Protein AF-A0A2N5E2Q7-F1 (afdb_monomer)

Organism: NCBI:txid2060068

Structure (mmCIF, N/CA/C/O backbone):
data_AF-A0A2N5E2Q7-F1
#
_entry.id   AF-A0A2N5E2Q7-F1
#
loop_
_atom_site.group_PDB
_atom_site.id
_atom_site.type_symbol
_atom_site.label_atom_id
_atom_site.label_alt_id
_atom_site.label_comp_id
_atom_site.label_asym_id
_atom_site.label_entity_id
_atom_site.label_seq_id
_atom_site.pdbx_PDB_ins_code
_atom_site.Cartn_x
_atom_site.Cartn_y
_atom_site.Cartn_z
_atom_site.occupancy
_atom_site.B_iso_or_equiv
_atom_site.auth_seq_id
_atom_site.auth_comp_id
_atom_site.auth_asym_id
_atom_site.auth_atom_id
_atom_site.pdbx_PDB_model_num
ATOM 1 N N . MET A 1 1 ? 29.604 7.327 -34.186 1.00 47.41 1 MET A N 1
ATOM 2 C CA . MET A 1 1 ? 28.564 8.232 -33.655 1.00 47.41 1 MET A CA 1
ATOM 3 C C . MET A 1 1 ? 27.426 7.341 -33.200 1.00 47.41 1 MET A C 1
ATOM 5 O O . MET A 1 1 ? 26.758 6.778 -34.058 1.00 47.41 1 MET A O 1
ATOM 9 N N . ASN A 1 2 ? 27.303 7.091 -31.894 1.00 57.09 2 ASN A N 1
ATOM 10 C CA . ASN A 1 2 ? 26.233 6.233 -31.381 1.00 57.09 2 ASN A CA 1
ATOM 11 C C . ASN A 1 2 ? 24.884 6.856 -31.741 1.00 57.09 2 ASN A C 1
ATOM 13 O O . ASN A 1 2 ? 24.711 8.074 -31.667 1.00 57.09 2 ASN A O 1
ATOM 17 N N . ASN A 1 3 ? 23.977 6.022 -32.240 1.00 82.81 3 ASN A N 1
ATOM 18 C CA . ASN A 1 3 ? 22.681 6.460 -32.722 1.00 82.81 3 ASN A CA 1
ATOM 19 C C . ASN A 1 3 ? 21.824 6.838 -31.509 1.00 82.81 3 ASN A C 1
ATOM 21 O O . ASN A 1 3 ? 21.253 5.967 -30.861 1.00 82.81 3 ASN A O 1
ATOM 25 N N . LEU A 1 4 ? 21.752 8.136 -31.212 1.00 85.56 4 LEU A N 1
ATOM 26 C CA . LEU A 1 4 ? 21.023 8.703 -30.074 1.00 85.56 4 LEU A CA 1
ATOM 27 C C . LEU A 1 4 ? 19.576 8.188 -29.981 1.00 85.56 4 LEU A C 1
ATOM 29 O O . LEU A 1 4 ? 19.060 7.991 -28.886 1.00 85.56 4 LEU A O 1
ATOM 33 N N . VAL A 1 5 ? 18.938 7.912 -31.125 1.00 86.62 5 VAL A N 1
ATOM 34 C CA . VAL A 1 5 ? 17.590 7.327 -31.181 1.00 86.62 5 VAL A CA 1
ATOM 35 C C . VAL A 1 5 ? 17.581 5.906 -30.614 1.00 86.62 5 VAL A C 1
ATOM 37 O O . VAL A 1 5 ? 16.692 5.568 -29.839 1.00 86.62 5 VAL A O 1
ATOM 40 N N . ALA A 1 6 ? 18.579 5.085 -30.948 1.00 86.38 6 ALA A N 1
ATOM 41 C CA . ALA A 1 6 ? 18.705 3.730 -30.413 1.00 86.38 6 ALA A CA 1
ATOM 42 C C . ALA A 1 6 ? 18.967 3.743 -28.898 1.00 86.38 6 ALA A C 1
ATOM 44 O O . ALA A 1 6 ? 18.346 2.974 -28.167 1.00 86.38 6 ALA A O 1
ATOM 45 N N . ASP A 1 7 ? 19.812 4.658 -28.416 1.00 87.88 7 ASP A N 1
ATOM 46 C CA . ASP A 1 7 ? 20.091 4.803 -26.981 1.00 87.88 7 ASP A CA 1
ATOM 47 C C . ASP A 1 7 ? 18.843 5.246 -26.192 1.00 87.88 7 ASP A C 1
ATOM 49 O O . ASP A 1 7 ? 18.575 4.725 -25.105 1.00 87.88 7 ASP A O 1
ATOM 53 N N . VAL A 1 8 ? 18.028 6.152 -26.751 1.00 90.00 8 VAL A N 1
ATOM 54 C CA . VAL A 1 8 ? 16.739 6.554 -26.160 1.00 90.00 8 VAL A CA 1
ATOM 55 C C . VAL A 1 8 ? 15.750 5.388 -26.141 1.00 90.00 8 VAL A C 1
ATOM 57 O O . VAL A 1 8 ? 15.148 5.137 -25.099 1.00 90.00 8 VAL A O 1
ATOM 60 N N . LEU A 1 9 ? 15.615 4.639 -27.241 1.00 87.56 9 LEU A N 1
ATOM 61 C CA . LEU A 1 9 ? 14.715 3.481 -27.313 1.00 87.56 9 LEU A CA 1
ATOM 62 C C . LEU A 1 9 ? 15.087 2.406 -26.284 1.00 87.56 9 LEU A C 1
ATOM 64 O O . LEU A 1 9 ? 14.216 1.922 -25.567 1.0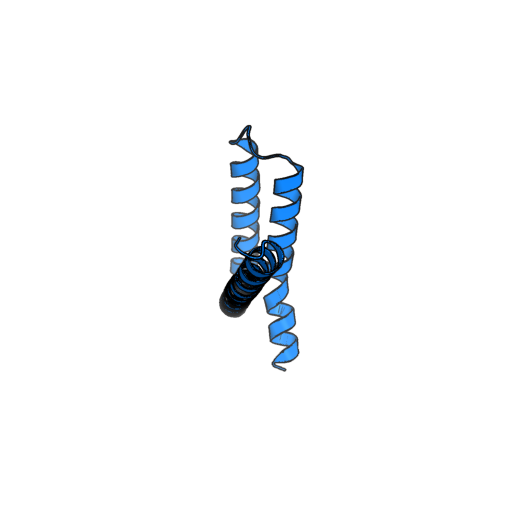0 87.56 9 LEU A O 1
ATOM 68 N N . ILE A 1 10 ? 16.379 2.095 -26.137 1.00 89.88 10 ILE A N 1
ATOM 69 C CA . ILE A 1 10 ? 16.863 1.144 -25.124 1.00 89.88 10 ILE A CA 1
ATOM 70 C C . ILE A 1 10 ? 16.537 1.640 -23.711 1.00 89.88 10 ILE A C 1
ATOM 72 O O . ILE A 1 10 ? 16.109 0.856 -22.861 1.00 89.88 10 ILE A O 1
ATOM 76 N N . LYS A 1 11 ? 16.720 2.938 -23.440 1.00 92.00 11 LYS A N 1
ATOM 77 C CA . LYS A 1 11 ? 16.396 3.521 -22.133 1.00 92.00 11 LYS A CA 1
ATOM 78 C C . LYS A 1 11 ? 14.894 3.466 -21.845 1.00 92.00 11 LYS A C 1
ATOM 80 O O . LYS A 1 11 ? 14.514 3.117 -20.733 1.00 92.00 11 LYS A O 1
ATOM 85 N N . MET A 1 12 ? 14.051 3.748 -22.838 1.00 88.81 12 MET A N 1
ATOM 86 C CA . MET A 1 12 ? 12.595 3.650 -22.706 1.00 88.81 12 MET A CA 1
ATOM 87 C C . MET A 1 12 ? 12.139 2.214 -22.441 1.00 88.81 12 MET A C 1
ATOM 89 O O . MET A 1 12 ? 11.338 2.002 -21.538 1.00 88.81 12 MET A O 1
ATOM 93 N N . SER A 1 13 ? 12.700 1.225 -23.144 1.00 88.94 13 SER A N 1
ATOM 94 C CA . SER A 1 13 ? 12.394 -0.186 -22.885 1.00 88.94 13 SER A CA 1
ATOM 95 C C . SER A 1 13 ? 12.738 -0.607 -21.456 1.00 88.94 13 SER A C 1
ATOM 97 O O . SER A 1 13 ? 11.973 -1.340 -20.838 1.00 88.94 13 SER A O 1
ATOM 99 N N . LYS A 1 14 ? 13.859 -0.127 -20.901 1.00 91.25 14 LYS A N 1
ATOM 100 C CA . LYS A 1 14 ? 14.218 -0.399 -19.500 1.00 91.25 14 LYS A CA 1
ATOM 101 C C . LYS A 1 14 ? 13.224 0.222 -18.522 1.00 91.25 14 LYS A C 1
ATOM 103 O O . LYS A 1 14 ? 12.744 -0.480 -17.642 1.00 91.25 14 LYS A O 1
ATOM 108 N N . ILE A 1 15 ? 12.866 1.491 -18.734 1.00 94.31 15 ILE A N 1
ATOM 109 C CA . ILE A 1 15 ? 11.868 2.191 -17.910 1.00 94.31 15 ILE A CA 1
ATOM 110 C C . ILE A 1 15 ? 10.523 1.455 -17.947 1.00 94.31 15 ILE A C 1
ATOM 112 O O . ILE A 1 15 ? 9.878 1.308 -16.916 1.00 94.31 15 ILE A O 1
ATOM 116 N N . GLU A 1 16 ? 10.100 0.961 -19.113 1.00 94.19 16 GLU A N 1
ATOM 117 C CA . GLU A 1 16 ? 8.839 0.226 -19.243 1.00 94.19 16 GLU A CA 1
ATOM 118 C C . GLU A 1 16 ? 8.854 -1.096 -18.462 1.00 94.19 16 GLU A C 1
ATOM 120 O O . GLU A 1 16 ? 7.873 -1.439 -17.802 1.00 94.19 16 GLU A O 1
ATOM 125 N N . VAL A 1 17 ? 9.966 -1.836 -18.510 1.00 93.94 17 VAL A N 1
ATOM 126 C CA . VAL A 1 17 ? 10.125 -3.083 -17.747 1.00 93.94 17 VAL A CA 1
ATOM 127 C C . VAL A 1 17 ? 10.133 -2.807 -16.244 1.00 93.94 17 VAL A C 1
ATOM 129 O O . VAL A 1 17 ? 9.418 -3.479 -15.506 1.00 93.94 17 VAL A O 1
ATOM 132 N N . GLU A 1 18 ? 10.878 -1.797 -15.793 1.00 93.62 18 GLU A N 1
ATOM 133 C CA . GLU A 1 18 ? 10.923 -1.392 -14.382 1.00 93.62 18 GLU A CA 1
ATOM 134 C C . GLU A 1 18 ? 9.550 -0.923 -13.881 1.00 93.62 18 GLU A C 1
ATOM 136 O O . GLU A 1 18 ? 9.124 -1.300 -12.792 1.00 93.62 18 GLU A O 1
ATOM 141 N N . ALA A 1 19 ? 8.807 -0.165 -14.693 1.00 93.69 19 ALA A N 1
ATOM 142 C CA . ALA A 1 19 ? 7.454 0.269 -14.353 1.00 93.69 19 ALA A CA 1
ATOM 143 C C . ALA A 1 19 ? 6.475 -0.911 -14.239 1.00 93.69 19 ALA A C 1
ATOM 145 O O . ALA A 1 19 ? 5.633 -0.930 -13.338 1.00 93.69 19 ALA A O 1
ATOM 146 N N . LYS A 1 20 ? 6.585 -1.913 -15.123 1.00 93.19 20 LYS A N 1
ATOM 147 C CA . LYS A 1 20 ? 5.784 -3.147 -15.048 1.00 93.19 20 LYS A CA 1
ATOM 148 C C . LYS A 1 20 ? 6.090 -3.944 -13.784 1.00 93.19 20 LYS A C 1
ATOM 150 O O . LYS A 1 20 ? 5.158 -4.404 -13.131 1.00 93.19 20 LYS A O 1
ATOM 155 N N . ASP A 1 21 ? 7.365 -4.071 -13.428 1.00 93.06 21 ASP A N 1
ATOM 156 C CA . ASP A 1 21 ? 7.775 -4.755 -12.201 1.00 93.06 21 ASP A CA 1
ATOM 157 C C . ASP A 1 21 ? 7.261 -4.022 -10.953 1.00 93.06 21 ASP A C 1
ATOM 159 O O . ASP A 1 21 ? 6.626 -4.634 -10.097 1.00 93.06 21 ASP A O 1
ATOM 163 N N . LEU A 1 22 ? 7.411 -2.693 -10.897 1.00 93.25 22 LEU A N 1
ATOM 164 C CA . LEU A 1 22 ? 6.882 -1.881 -9.799 1.00 93.25 22 LEU A CA 1
ATOM 165 C C . LEU A 1 22 ? 5.355 -2.000 -9.680 1.00 93.25 22 LEU A C 1
ATOM 167 O O . LEU A 1 22 ? 4.828 -2.120 -8.576 1.00 93.25 22 LEU A O 1
ATOM 171 N N . THR A 1 23 ? 4.646 -2.025 -10.812 1.00 91.62 23 THR A N 1
ATOM 172 C CA . THR A 1 23 ? 3.189 -2.236 -10.838 1.00 91.62 23 THR A CA 1
ATOM 173 C C . THR A 1 23 ? 2.825 -3.597 -10.249 1.00 91.62 23 THR A C 1
ATOM 175 O O . THR A 1 23 ? 1.982 -3.673 -9.358 1.00 91.62 23 THR A O 1
ATOM 178 N N . ALA A 1 24 ? 3.506 -4.665 -10.674 1.00 91.50 24 ALA A N 1
ATOM 179 C CA . ALA A 1 24 ? 3.275 -6.009 -10.150 1.00 91.50 24 ALA A CA 1
ATOM 180 C C . ALA A 1 24 ? 3.570 -6.105 -8.642 1.00 91.50 24 ALA A C 1
ATOM 182 O O . ALA A 1 24 ? 2.825 -6.757 -7.909 1.00 91.50 24 ALA A O 1
ATOM 183 N N . GLN A 1 25 ? 4.615 -5.425 -8.158 1.00 93.44 25 GLN A N 1
ATOM 184 C CA . GLN A 1 25 ? 4.922 -5.354 -6.727 1.00 93.44 25 GLN A CA 1
ATOM 185 C C . GLN A 1 25 ? 3.796 -4.673 -5.936 1.00 93.44 25 GLN A C 1
ATOM 187 O O . GLN A 1 25 ? 3.359 -5.210 -4.915 1.00 93.44 25 GLN A O 1
ATOM 192 N N . VAL A 1 26 ? 3.289 -3.533 -6.415 1.00 90.75 26 VAL A N 1
ATOM 193 C CA . VAL A 1 26 ? 2.176 -2.812 -5.770 1.00 90.75 26 VAL A CA 1
ATOM 194 C C . VAL A 1 26 ? 0.897 -3.654 -5.770 1.00 90.75 26 VAL A C 1
ATOM 196 O O . VAL A 1 26 ? 0.205 -3.725 -4.751 1.00 90.75 26 VAL A O 1
ATOM 199 N N . GLU A 1 27 ? 0.587 -4.342 -6.869 1.00 86.56 27 GLU A N 1
ATOM 200 C CA . GLU A 1 27 ? -0.575 -5.236 -6.951 1.00 86.56 27 GLU A CA 1
ATOM 201 C C . GLU A 1 27 ? -0.458 -6.423 -5.985 1.00 86.56 27 GLU A C 1
ATOM 203 O O . GLU A 1 27 ? -1.407 -6.723 -5.256 1.00 86.56 27 GLU A O 1
ATOM 208 N N . ALA A 1 28 ? 0.714 -7.062 -5.912 1.00 90.88 28 ALA A N 1
ATOM 209 C CA . ALA A 1 28 ? 0.965 -8.166 -4.988 1.00 90.88 28 ALA A CA 1
ATOM 210 C C . ALA A 1 28 ? 0.813 -7.728 -3.523 1.00 90.88 28 ALA A C 1
ATOM 212 O O . ALA A 1 28 ? 0.173 -8.417 -2.726 1.00 90.88 28 ALA A O 1
ATOM 213 N N . GLN A 1 29 ? 1.349 -6.557 -3.171 1.00 90.88 29 GLN A N 1
ATOM 214 C CA . GLN A 1 29 ? 1.199 -5.977 -1.835 1.00 90.88 29 GLN A CA 1
ATOM 215 C C . GLN A 1 29 ? -0.261 -5.645 -1.514 1.00 90.88 29 GLN A C 1
ATOM 217 O O . GLN A 1 29 ? -0.728 -5.938 -0.414 1.00 90.88 29 GLN A O 1
ATOM 222 N N . SER A 1 30 ? -0.998 -5.095 -2.479 1.00 87.69 30 SER A N 1
ATOM 223 C CA . SER A 1 30 ? -2.423 -4.782 -2.325 1.00 87.69 30 SER A CA 1
ATOM 224 C C . SER A 1 30 ? -3.250 -6.045 -2.069 1.00 87.69 30 SER A C 1
ATOM 226 O O . SER A 1 30 ? -4.113 -6.057 -1.191 1.00 87.69 30 SER A O 1
ATOM 228 N N . LEU A 1 31 ? -2.951 -7.137 -2.782 1.00 86.94 31 LEU A N 1
ATOM 229 C CA . LEU A 1 31 ? -3.619 -8.425 -2.598 1.00 86.94 31 LEU A CA 1
ATOM 230 C C . LEU A 1 31 ? -3.304 -9.050 -1.231 1.00 86.94 31 LEU A C 1
ATOM 232 O O . LEU A 1 31 ? -4.209 -9.545 -0.559 1.00 86.94 31 LEU A O 1
ATOM 236 N N . LEU A 1 32 ? -2.040 -8.999 -0.797 1.00 89.19 32 LEU A N 1
ATOM 237 C CA . LEU A 1 32 ? -1.632 -9.468 0.531 1.00 89.19 32 LEU A CA 1
ATOM 238 C C . LEU A 1 32 ? -2.334 -8.683 1.642 1.00 89.19 32 LEU A C 1
ATOM 240 O O . LEU A 1 32 ? -2.865 -9.287 2.574 1.00 89.19 32 LEU A O 1
ATOM 244 N N . LEU A 1 33 ? -2.386 -7.354 1.527 1.00 87.81 33 LEU A N 1
ATOM 245 C CA . LEU A 1 33 ? -3.105 -6.503 2.472 1.00 87.81 33 LEU A CA 1
ATOM 246 C C . LEU A 1 33 ? -4.594 -6.867 2.510 1.00 87.81 33 LEU A C 1
ATOM 248 O O . LEU A 1 33 ? -5.163 -7.011 3.591 1.00 87.81 33 LEU A O 1
ATOM 252 N N . ALA A 1 34 ? -5.210 -7.068 1.343 1.00 87.31 34 ALA A N 1
ATOM 253 C CA . ALA A 1 34 ? -6.614 -7.436 1.261 1.00 87.31 34 ALA A CA 1
ATOM 254 C C . ALA A 1 34 ? -6.899 -8.776 1.955 1.00 87.31 34 ALA A C 1
ATOM 256 O O . ALA A 1 34 ? -7.848 -8.878 2.731 1.00 87.31 34 ALA A O 1
ATOM 257 N N . ALA A 1 35 ? -6.042 -9.777 1.738 1.00 88.00 35 ALA A N 1
ATOM 258 C CA . ALA A 1 35 ? -6.136 -11.068 2.413 1.00 88.00 35 ALA A CA 1
ATOM 259 C C . ALA A 1 35 ? -5.997 -10.933 3.938 1.00 88.00 35 ALA A C 1
ATOM 261 O O . ALA A 1 35 ? -6.760 -11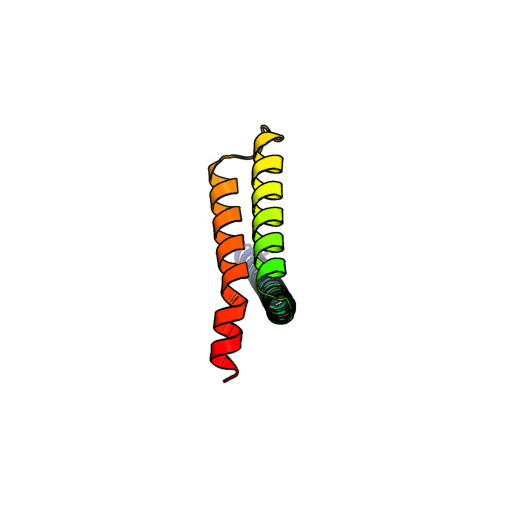.554 4.675 1.00 88.00 35 ALA A O 1
ATOM 262 N N . ILE A 1 36 ? -5.067 -10.098 4.418 1.00 89.75 36 ILE A N 1
ATOM 263 C CA . ILE A 1 36 ? -4.900 -9.824 5.852 1.00 89.75 36 ILE A CA 1
ATOM 264 C C . ILE A 1 36 ? -6.168 -9.192 6.430 1.00 89.75 36 ILE A C 1
ATOM 266 O O . ILE A 1 36 ? -6.670 -9.680 7.438 1.00 89.75 36 ILE A O 1
ATOM 270 N N . ILE A 1 37 ? -6.714 -8.155 5.787 1.00 88.81 37 ILE A N 1
ATOM 271 C CA . ILE A 1 37 ? -7.915 -7.460 6.272 1.00 88.81 37 ILE A CA 1
ATOM 272 C C . ILE A 1 37 ? -9.137 -8.389 6.279 1.00 88.81 37 ILE A C 1
ATOM 274 O O . ILE A 1 37 ? -9.915 -8.345 7.224 1.00 88.81 37 ILE A O 1
ATOM 278 N N . LEU A 1 38 ? -9.287 -9.277 5.289 1.00 87.31 38 LEU A N 1
ATOM 279 C CA . LEU A 1 38 ? -10.379 -10.263 5.263 1.00 87.31 38 LEU A CA 1
ATOM 280 C C . LEU A 1 38 ? -10.357 -11.243 6.444 1.00 87.31 38 LEU A C 1
ATOM 282 O O . LEU A 1 38 ? -11.397 -11.805 6.783 1.00 87.31 38 LEU A O 1
ATOM 286 N N . MET A 1 39 ? -9.192 -11.463 7.056 1.00 87.81 39 MET A N 1
ATOM 287 C CA . MET A 1 39 ? -9.051 -12.305 8.247 1.00 87.81 39 MET A CA 1
ATOM 288 C C . MET A 1 39 ? -9.315 -11.545 9.554 1.00 87.81 39 MET A C 1
ATOM 290 O O . MET A 1 39 ? -9.448 -12.178 10.602 1.00 87.81 39 MET A O 1
ATOM 294 N N . LEU A 1 40 ? -9.373 -10.211 9.517 1.00 89.31 40 LEU A N 1
ATOM 295 C CA . LEU A 1 40 ? -9.671 -9.386 10.684 1.00 89.31 40 LEU A CA 1
ATOM 296 C C . LEU A 1 40 ? -11.178 -9.334 10.939 1.00 89.31 40 LEU A C 1
ATOM 298 O O . LEU A 1 40 ? -11.999 -9.376 10.023 1.00 89.31 40 LEU A O 1
ATOM 302 N N . ASP A 1 41 ? -11.553 -9.176 12.207 1.00 89.38 41 ASP A N 1
ATOM 303 C CA . ASP A 1 41 ? -12.918 -8.785 12.537 1.00 89.38 41 ASP A CA 1
ATOM 304 C C . ASP A 1 41 ? -13.174 -7.303 12.192 1.00 89.38 41 ASP A C 1
ATOM 306 O O . ASP A 1 41 ? -12.268 -6.522 11.865 1.00 89.38 41 ASP A O 1
ATOM 310 N N . LYS A 1 42 ? -14.447 -6.904 12.255 1.00 85.69 42 LYS A N 1
ATOM 311 C CA . LYS A 1 42 ? -14.877 -5.547 11.907 1.00 85.69 42 LYS A CA 1
ATOM 312 C C . LYS A 1 42 ? -14.231 -4.479 12.798 1.00 85.69 42 LYS A C 1
ATOM 314 O O . LYS A 1 42 ? -13.799 -3.448 12.291 1.00 85.69 42 LYS A O 1
ATOM 319 N N . THR A 1 43 ? -14.131 -4.730 14.101 1.00 90.50 43 THR A N 1
ATOM 320 C CA . THR A 1 43 ? -13.564 -3.778 15.065 1.00 90.50 43 THR A CA 1
ATOM 321 C C . THR A 1 43 ? -12.066 -3.589 14.835 1.00 90.50 43 THR A C 1
ATOM 323 O O . THR A 1 43 ? -11.569 -2.465 14.862 1.00 90.50 43 THR A O 1
ATOM 326 N N . MET A 1 44 ? -11.335 -4.667 14.550 1.00 87.88 44 MET A N 1
ATOM 327 C CA . MET A 1 44 ? -9.915 -4.608 14.205 1.00 87.88 44 MET A CA 1
ATOM 328 C C . MET A 1 44 ? -9.687 -3.878 12.881 1.00 87.88 44 MET A C 1
ATOM 330 O O . MET A 1 44 ? -8.777 -3.057 12.790 1.00 87.88 44 MET A O 1
ATOM 334 N N . THR A 1 45 ? -10.539 -4.108 11.883 1.00 86.81 45 THR A N 1
ATOM 335 C CA . THR A 1 45 ? -10.469 -3.401 10.594 1.00 86.81 45 THR A CA 1
ATOM 336 C C . THR A 1 45 ? -10.679 -1.891 10.760 1.00 86.81 45 THR A C 1
ATOM 338 O O . THR A 1 45 ? -9.917 -1.089 10.215 1.00 86.81 45 THR A O 1
ATOM 341 N N . GLU A 1 46 ? -11.666 -1.486 11.564 1.00 88.31 46 GLU A N 1
ATOM 342 C CA . GLU A 1 46 ? -11.916 -0.078 11.902 1.00 88.31 46 GLU A CA 1
ATOM 343 C C . GLU A 1 46 ? -10.722 0.547 12.649 1.00 88.31 46 GLU A C 1
ATOM 345 O O . GLU A 1 46 ? -10.265 1.632 12.279 1.00 88.31 46 GLU A O 1
ATOM 350 N N . ASN A 1 47 ? -10.144 -0.168 13.621 1.00 91.75 47 ASN A N 1
ATOM 351 C CA . ASN A 1 47 ? -8.963 0.284 14.366 1.00 91.75 47 ASN A CA 1
ATOM 352 C C . ASN A 1 47 ? -7.726 0.457 13.472 1.00 91.75 47 ASN A C 1
ATOM 354 O O . ASN A 1 47 ? -6.983 1.430 13.631 1.00 91.75 47 ASN A O 1
ATOM 358 N N . VAL A 1 48 ? -7.499 -0.461 12.527 1.00 89.06 48 VAL A N 1
ATOM 359 C CA . VAL A 1 48 ? -6.407 -0.363 11.544 1.00 89.06 48 VAL A CA 1
ATOM 360 C C . VAL A 1 48 ? -6.599 0.875 10.671 1.00 89.06 48 VAL A C 1
ATOM 362 O O . VAL A 1 48 ? -5.679 1.683 10.547 1.00 89.06 48 VAL A O 1
ATOM 365 N N . SER A 1 49 ? -7.805 1.075 10.132 1.00 87.31 49 SER A N 1
ATOM 366 C CA . SER A 1 49 ? -8.138 2.258 9.330 1.00 87.31 49 SER A CA 1
ATOM 367 C C . SER A 1 49 ? -7.896 3.558 10.104 1.00 87.31 49 SER A C 1
ATOM 369 O O . SER A 1 49 ? -7.234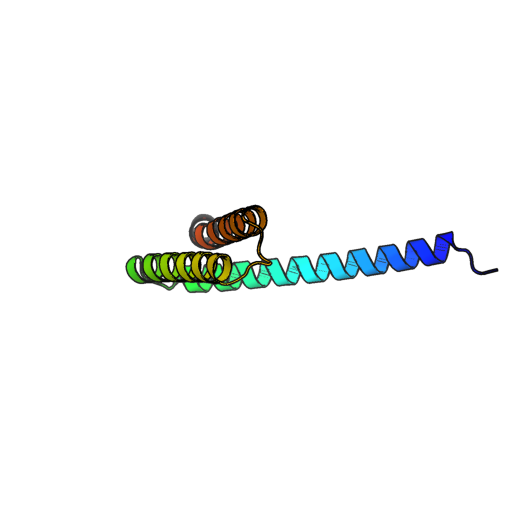 4.475 9.611 1.00 87.31 49 SER A O 1
ATOM 371 N N . GLN A 1 50 ? -8.368 3.633 11.350 1.00 90.62 50 GLN A N 1
ATOM 372 C CA . GLN A 1 50 ? -8.169 4.804 12.202 1.00 90.62 50 GLN A CA 1
ATOM 373 C C . GLN A 1 50 ? -6.685 5.053 12.499 1.00 90.62 50 GLN A C 1
ATOM 375 O O . GLN A 1 50 ? -6.226 6.190 12.386 1.00 90.62 50 GLN A O 1
ATOM 380 N N . SER A 1 51 ? -5.930 4.002 12.821 1.00 91.00 51 SER A N 1
ATOM 381 C CA . SER A 1 51 ? -4.499 4.100 13.132 1.00 91.00 51 SER A CA 1
ATOM 382 C C . SER A 1 51 ? -3.691 4.613 11.939 1.00 91.00 51 SER A C 1
ATOM 384 O O . SER A 1 51 ? -2.849 5.495 12.104 1.00 91.00 51 SER A O 1
ATOM 386 N N . ILE A 1 52 ? -3.982 4.124 10.728 1.00 89.12 52 ILE A N 1
ATOM 387 C CA . ILE A 1 52 ? -3.320 4.584 9.498 1.00 89.12 52 ILE A CA 1
ATOM 388 C C . ILE A 1 52 ? -3.658 6.053 9.221 1.00 89.12 52 ILE A C 1
ATOM 390 O O . ILE A 1 52 ? -2.756 6.860 8.997 1.00 89.12 52 ILE A O 1
ATOM 394 N N . ASN A 1 53 ? -4.941 6.427 9.286 1.00 88.06 53 ASN A N 1
ATOM 395 C CA . ASN A 1 53 ? -5.362 7.814 9.070 1.00 88.06 53 ASN A CA 1
ATOM 396 C C . ASN A 1 53 ? -4.693 8.768 10.068 1.00 88.06 53 ASN A C 1
ATOM 398 O O . ASN A 1 53 ? -4.230 9.843 9.689 1.00 88.06 53 ASN A O 1
ATOM 402 N N . GLN A 1 54 ? -4.608 8.368 11.338 1.00 90.31 54 GLN A N 1
ATOM 403 C CA . GLN A 1 54 ? -3.972 9.178 12.367 1.00 90.31 54 GLN A CA 1
ATOM 404 C C . GLN A 1 54 ? -2.464 9.304 12.141 1.00 90.31 54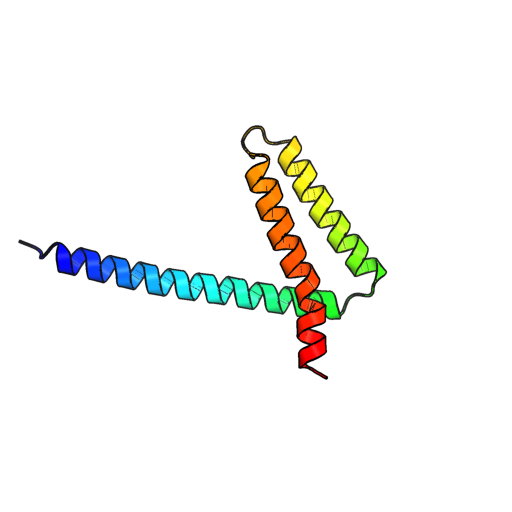 GLN A C 1
ATOM 406 O O . GLN A 1 54 ? -1.945 10.410 12.248 1.00 90.31 54 GLN A O 1
ATOM 411 N N . ALA A 1 55 ? -1.774 8.225 11.763 1.00 88.69 55 ALA A N 1
ATOM 412 C CA . ALA A 1 55 ? -0.350 8.276 11.433 1.00 88.69 55 ALA A CA 1
ATOM 413 C C . ALA A 1 55 ? -0.061 9.244 10.272 1.00 88.69 55 ALA A C 1
ATOM 415 O O . ALA A 1 55 ? 0.859 10.052 10.368 1.00 88.69 55 ALA A O 1
ATOM 416 N N . ILE A 1 56 ? -0.886 9.218 9.220 1.00 86.38 56 ILE A N 1
ATOM 417 C CA . ILE A 1 56 ? -0.752 10.115 8.061 1.00 86.38 56 ILE A CA 1
ATOM 418 C C . ILE A 1 56 ? -0.955 11.574 8.466 1.00 86.38 56 ILE A C 1
ATOM 420 O O . ILE A 1 56 ? -0.139 12.430 8.135 1.00 86.38 5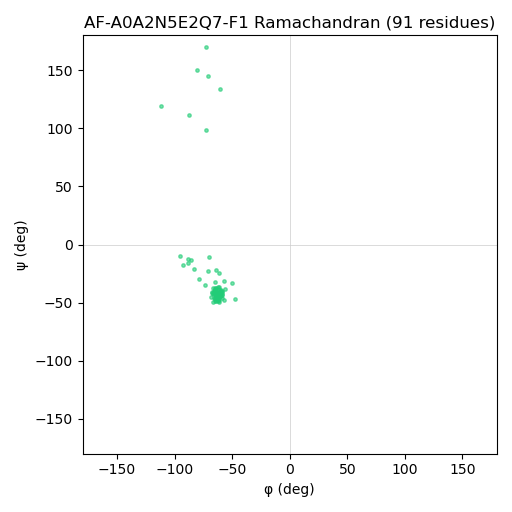6 ILE A O 1
ATOM 424 N N . VAL A 1 57 ? -2.025 11.865 9.210 1.00 86.94 57 VAL A N 1
ATOM 425 C CA . VAL A 1 57 ? -2.323 13.232 9.656 1.00 86.94 57 VAL A CA 1
ATOM 426 C C . VAL A 1 57 ? -1.255 13.749 10.621 1.00 86.94 57 VAL A C 1
ATOM 428 O O . VAL A 1 57 ? -0.917 14.928 10.568 1.00 86.94 57 VAL A O 1
ATOM 431 N N . THR A 1 58 ? -0.717 12.901 11.499 1.00 88.81 58 THR A N 1
ATOM 432 C CA . THR A 1 58 ? 0.371 13.282 12.409 1.00 88.81 58 THR A CA 1
ATOM 433 C C . THR A 1 58 ? 1.652 13.577 11.634 1.00 88.81 58 THR A C 1
ATOM 435 O O . THR A 1 58 ? 2.204 14.658 11.799 1.00 88.81 58 THR A O 1
ATOM 438 N N . ALA A 1 59 ? 2.068 12.692 10.723 1.00 83.44 59 ALA A N 1
ATOM 439 C CA . ALA A 1 59 ? 3.252 12.913 9.892 1.00 83.44 59 ALA A CA 1
ATOM 440 C C . ALA A 1 59 ? 3.138 14.198 9.054 1.00 83.44 59 ALA A C 1
ATOM 442 O O . ALA A 1 59 ? 4.090 14.967 8.961 1.00 83.44 59 ALA A O 1
ATOM 443 N N . ALA A 1 60 ? 1.950 14.471 8.507 1.00 85.19 60 ALA A N 1
ATOM 444 C CA . ALA A 1 60 ? 1.660 15.698 7.773 1.00 85.19 60 ALA A CA 1
ATOM 445 C C . ALA A 1 60 ? 1.725 16.968 8.634 1.00 85.19 60 ALA A C 1
ATOM 447 O O . ALA A 1 60 ? 2.057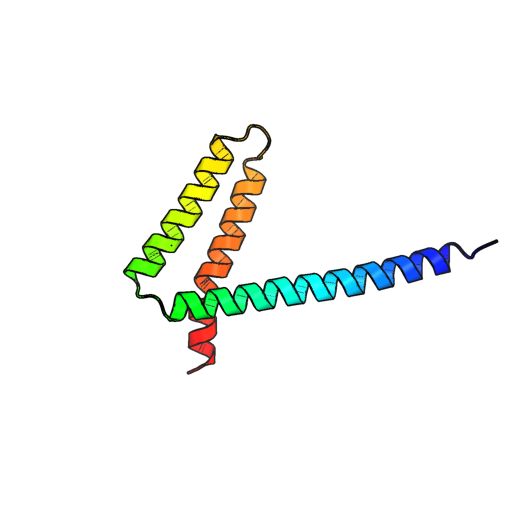 18.032 8.131 1.00 85.19 60 ALA A O 1
ATOM 448 N N . LYS A 1 61 ? 1.370 16.880 9.920 1.00 84.69 61 LYS A N 1
ATOM 449 C CA . LYS A 1 61 ? 1.432 18.016 10.853 1.00 84.69 61 LYS A CA 1
ATOM 450 C C . LYS A 1 61 ? 2.841 18.283 11.370 1.00 84.69 61 LYS A C 1
ATOM 452 O O . LYS A 1 61 ? 3.132 19.414 11.736 1.00 84.69 61 LYS A O 1
ATOM 457 N N . GLU A 1 62 ? 3.664 17.245 11.467 1.00 84.81 62 GLU A N 1
ATOM 458 C CA . GLU A 1 62 ? 5.029 17.327 11.998 1.00 84.81 62 GLU A CA 1
ATOM 459 C C . GLU A 1 62 ? 6.072 17.676 10.928 1.00 84.81 62 GLU A C 1
ATOM 461 O O . GLU A 1 62 ? 7.201 18.016 11.274 1.00 84.81 62 GLU A O 1
ATOM 466 N N . SER A 1 63 ? 5.709 17.612 9.643 1.00 79.31 63 SER A N 1
ATOM 467 C CA . SER A 1 63 ? 6.605 17.917 8.531 1.00 79.31 63 SER A CA 1
ATOM 468 C C . SER A 1 63 ? 6.194 19.196 7.808 1.00 79.31 63 SER A C 1
ATOM 470 O O . SER A 1 63 ? 5.133 19.249 7.190 1.00 79.31 63 SER A O 1
ATOM 472 N N . ASP A 1 64 ? 7.083 20.189 7.802 1.00 76.12 64 ASP A N 1
ATOM 473 C CA . ASP A 1 64 ? 6.937 21.403 6.987 1.00 76.12 64 ASP A CA 1
ATOM 474 C C . ASP A 1 64 ? 7.120 21.132 5.476 1.00 76.12 64 ASP A C 1
ATOM 476 O O . ASP A 1 64 ? 6.830 21.992 4.644 1.00 76.12 64 ASP A O 1
ATOM 480 N N . GLU A 1 65 ? 7.601 19.939 5.104 1.00 78.31 65 GLU A N 1
ATOM 481 C CA . GLU A 1 65 ? 7.869 19.546 3.714 1.00 78.31 65 GLU A CA 1
ATOM 482 C C . GLU A 1 65 ? 6.685 18.834 3.045 1.00 78.31 65 GLU A C 1
ATOM 484 O O . GLU A 1 65 ? 6.643 18.730 1.819 1.00 78.31 65 GLU A O 1
ATOM 489 N N . ILE A 1 66 ? 5.721 18.331 3.825 1.00 78.12 66 ILE A N 1
ATOM 490 C CA . ILE A 1 66 ? 4.576 17.589 3.288 1.00 78.12 66 ILE A CA 1
ATOM 491 C C . ILE A 1 66 ? 3.467 18.575 2.919 1.00 78.12 66 ILE A C 1
ATOM 493 O O . ILE A 1 66 ? 2.815 19.170 3.778 1.00 78.12 66 ILE A O 1
ATOM 497 N N . LEU A 1 67 ? 3.205 18.720 1.620 1.00 80.06 67 LEU A N 1
ATOM 498 C CA . LEU A 1 67 ? 2.106 19.548 1.134 1.00 80.06 67 LEU A CA 1
ATOM 499 C C . LEU A 1 67 ? 0.760 18.882 1.434 1.00 80.06 67 LEU A C 1
ATOM 501 O O . LEU A 1 67 ? 0.607 17.667 1.312 1.00 80.06 67 LEU A O 1
ATOM 505 N N . SER A 1 68 ? -0.266 19.681 1.739 1.00 78.94 68 SER A N 1
ATOM 506 C CA . SER A 1 68 ? -1.619 19.162 1.999 1.00 78.94 68 SER A CA 1
ATOM 507 C C . SER A 1 68 ? -2.178 18.333 0.833 1.00 78.94 68 SER A C 1
ATOM 509 O O . SER A 1 68 ? -2.889 17.359 1.068 1.00 78.94 68 SER A O 1
ATOM 511 N N . SER A 1 69 ? -1.804 18.658 -0.409 1.00 82.88 69 SER A N 1
ATOM 512 C CA . SER A 1 69 ? -2.175 17.887 -1.603 1.00 82.88 69 SER A CA 1
ATOM 513 C C . SER A 1 69 ? -1.628 16.457 -1.594 1.00 82.88 69 SER A C 1
ATOM 515 O O . SER A 1 69 ? -2.313 15.534 -2.031 1.00 82.88 69 SER A O 1
ATOM 517 N N . ASP A 1 70 ? -0.417 16.257 -1.074 1.00 85.69 70 ASP A N 1
ATOM 518 C CA . ASP A 1 70 ? 0.227 14.940 -1.035 1.00 85.69 70 ASP A CA 1
ATOM 519 C C . ASP A 1 70 ? -0.427 14.054 0.030 1.00 85.69 70 ASP A C 1
ATOM 521 O O . ASP A 1 70 ? -0.619 12.852 -0.165 1.00 85.69 70 ASP A O 1
ATOM 525 N N . VAL A 1 71 ? -0.857 14.669 1.135 1.00 85.81 71 VAL A N 1
ATOM 526 C CA . VAL A 1 71 ? -1.630 14.011 2.199 1.00 85.81 71 VAL A CA 1
ATOM 527 C C . VAL A 1 71 ? -2.981 13.542 1.675 1.00 85.81 71 VAL A C 1
ATOM 529 O O . VAL A 1 71 ? -3.384 12.408 1.933 1.00 85.81 71 VAL A O 1
ATOM 532 N N . GLU A 1 72 ? -3.685 14.393 0.928 1.00 85.88 72 GLU A N 1
ATOM 533 C CA . GLU A 1 72 ? -4.966 14.039 0.313 1.00 85.88 72 GLU A CA 1
ATOM 534 C C . GLU A 1 72 ? -4.818 12.872 -0.668 1.00 85.88 72 GLU A C 1
ATOM 536 O O . GLU A 1 72 ? -5.625 11.935 -0.640 1.00 85.88 72 GLU A O 1
ATOM 541 N N . LEU A 1 73 ? -3.759 12.884 -1.484 1.00 88.06 73 LEU A N 1
ATOM 542 C CA . LEU A 1 73 ? -3.448 11.795 -2.406 1.00 88.06 73 LEU A CA 1
ATOM 543 C C . LEU A 1 73 ? -3.163 10.484 -1.657 1.00 88.06 73 LEU A C 1
ATOM 545 O O . LEU A 1 73 ? -3.734 9.443 -1.994 1.00 88.06 73 LEU A O 1
ATOM 549 N N . LEU A 1 74 ? -2.346 10.530 -0.601 1.00 87.62 74 LEU A N 1
ATOM 550 C CA . LEU A 1 74 ? -2.026 9.360 0.218 1.00 87.62 74 LEU A CA 1
ATOM 551 C C . LEU A 1 74 ? -3.274 8.783 0.900 1.00 87.62 74 LEU A C 1
ATOM 553 O O . LEU A 1 74 ? -3.510 7.574 0.851 1.00 87.62 74 LEU A O 1
ATOM 557 N N . LEU A 1 75 ? -4.112 9.643 1.485 1.00 86.94 75 LEU A N 1
ATOM 558 C CA . LEU A 1 75 ? -5.379 9.236 2.097 1.00 86.94 75 LEU A CA 1
ATOM 559 C C . LEU A 1 75 ? -6.333 8.609 1.072 1.00 86.94 75 LEU A C 1
ATOM 561 O O . LEU A 1 75 ? -7.043 7.656 1.402 1.00 86.94 75 LEU A O 1
ATOM 565 N N . SER A 1 76 ? -6.355 9.113 -0.164 1.00 88.31 76 SER A N 1
ATOM 566 C CA . SER A 1 76 ? -7.143 8.531 -1.256 1.00 88.31 76 SER A CA 1
ATOM 567 C C . SER A 1 76 ? -6.691 7.103 -1.577 1.00 88.31 76 SER A C 1
ATOM 569 O O . SER A 1 76 ? -7.514 6.183 -1.602 1.00 88.31 76 SER A O 1
ATOM 571 N N . HIS A 1 77 ? -5.381 6.883 -1.722 1.00 87.56 77 HIS A N 1
ATOM 572 C CA . HIS A 1 77 ? -4.824 5.554 -1.986 1.00 87.56 77 HIS A CA 1
ATOM 573 C C . HIS A 1 77 ? -5.073 4.569 -0.842 1.00 87.56 77 HIS A C 1
ATOM 575 O O . HIS A 1 77 ? -5.481 3.434 -1.083 1.00 87.56 77 HIS A O 1
ATOM 581 N N . VAL A 1 78 ? -4.913 5.001 0.411 1.00 86.75 78 VAL A N 1
ATOM 582 C CA . VAL A 1 78 ? -5.206 4.151 1.575 1.00 86.75 78 VAL A CA 1
ATOM 583 C C . VAL A 1 78 ? -6.671 3.724 1.597 1.00 86.75 78 VAL A C 1
ATOM 585 O O . VAL A 1 78 ? -6.960 2.548 1.806 1.00 86.75 78 VAL A O 1
ATOM 588 N N . LYS A 1 79 ? -7.610 4.639 1.331 1.00 85.69 79 LYS A N 1
ATOM 589 C CA . LYS A 1 79 ? -9.040 4.294 1.264 1.00 85.69 79 LYS A CA 1
ATOM 590 C C . LYS A 1 79 ? -9.331 3.253 0.184 1.00 85.69 79 LYS A C 1
ATOM 592 O O . LYS A 1 79 ? -10.106 2.335 0.431 1.00 85.69 79 LYS A O 1
ATOM 597 N N . GLN A 1 80 ? -8.699 3.370 -0.985 1.00 85.81 80 GLN A N 1
ATOM 598 C CA . GLN A 1 80 ? -8.836 2.377 -2.056 1.00 85.81 80 GLN A CA 1
ATOM 599 C C . GLN A 1 80 ? -8.315 0.999 -1.624 1.00 85.81 80 GLN A C 1
ATOM 601 O O . GLN A 1 80 ? -8.995 -0.003 -1.840 1.00 85.81 80 GLN A O 1
ATOM 606 N N . LEU A 1 81 ? -7.157 0.947 -0.960 1.00 86.56 81 LEU A N 1
ATOM 607 C CA . LEU A 1 81 ? -6.576 -0.299 -0.449 1.00 86.56 81 LEU A CA 1
ATOM 608 C C . LEU A 1 81 ? -7.453 -0.958 0.625 1.00 86.56 81 LEU A C 1
ATOM 610 O O . LEU A 1 81 ? -7.636 -2.172 0.605 1.00 86.56 81 LEU A O 1
ATOM 614 N N . LEU A 1 82 ? -8.037 -0.168 1.529 1.00 84.25 82 LEU A N 1
ATOM 615 C CA . LEU A 1 82 ? -8.924 -0.668 2.585 1.00 84.25 82 LEU A CA 1
ATOM 616 C C . LEU 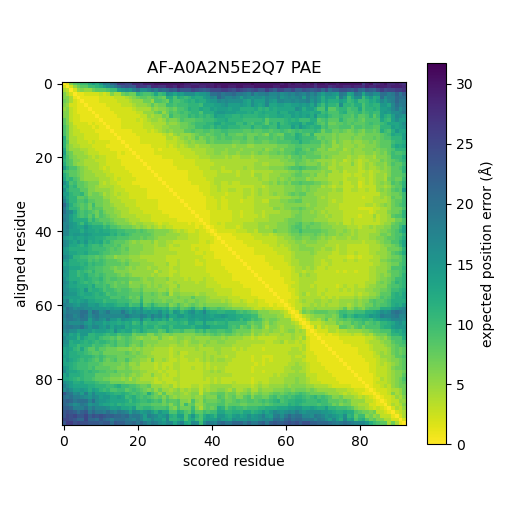A 1 82 ? -10.289 -1.145 2.062 1.00 84.25 82 LEU A C 1
ATOM 618 O O . LEU A 1 82 ? -10.927 -1.962 2.719 1.00 84.25 82 LEU A O 1
ATOM 622 N N . ALA A 1 83 ? -10.730 -0.669 0.893 1.00 83.44 83 ALA A N 1
ATOM 623 C CA . ALA A 1 83 ? -11.957 -1.128 0.235 1.00 83.44 83 ALA A CA 1
ATOM 624 C C . ALA A 1 83 ? -11.755 -2.414 -0.593 1.00 83.44 83 ALA A C 1
ATOM 626 O O . ALA A 1 83 ? -12.710 -3.141 -0.867 1.00 83.44 83 ALA A O 1
ATOM 627 N N . LEU A 1 84 ? -10.512 -2.724 -0.979 1.00 83.31 84 LEU A N 1
ATOM 628 C CA . LEU A 1 84 ? -10.155 -3.885 -1.800 1.00 83.31 84 LEU A CA 1
ATOM 629 C C . LEU A 1 84 ? -10.598 -5.260 -1.242 1.00 83.31 84 LEU A C 1
ATOM 631 O O . LEU A 1 84 ? -11.047 -6.084 -2.042 1.00 83.31 84 LEU A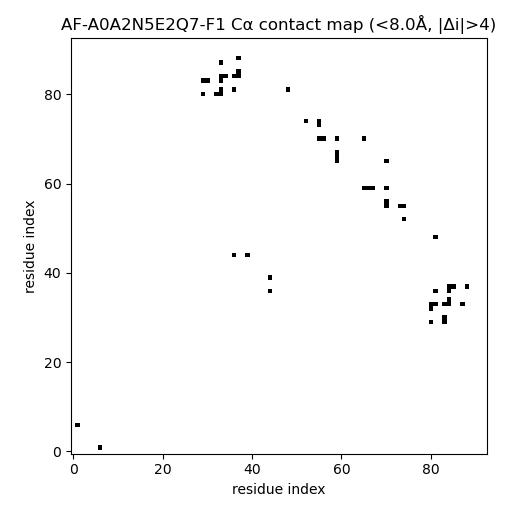 O 1
ATOM 635 N N . PRO A 1 85 ? -10.539 -5.531 0.079 1.00 81.31 85 PRO A N 1
ATOM 636 C CA . PRO A 1 85 ? -11.071 -6.752 0.694 1.00 81.31 85 PRO A CA 1
ATOM 637 C C . PRO A 1 85 ? -12.490 -7.107 0.242 1.00 81.31 85 PRO A C 1
ATOM 639 O O . PRO A 1 85 ? -12.746 -8.248 -0.141 1.00 81.31 85 PRO A O 1
ATOM 642 N N . GLU A 1 86 ? -13.408 -6.135 0.235 1.00 74.81 86 GLU A N 1
ATOM 643 C CA . GLU A 1 86 ? -14.808 -6.369 -0.136 1.00 74.81 86 GLU A CA 1
ATOM 644 C C . GLU A 1 86 ? -14.942 -6.778 -1.608 1.00 74.81 86 GLU A C 1
ATOM 646 O O . GLU A 1 86 ? -15.700 -7.693 -1.933 1.00 74.81 86 GLU A O 1
ATOM 651 N N . PHE A 1 87 ? -14.141 -6.176 -2.494 1.00 70.56 87 PHE A N 1
ATOM 652 C CA . PHE A 1 87 ? -14.088 -6.550 -3.910 1.00 70.56 87 PHE A CA 1
ATOM 653 C C . PHE A 1 87 ? -13.517 -7.954 -4.135 1.00 70.56 87 PHE A C 1
ATOM 655 O O . PHE A 1 87 ? -13.988 -8.672 -5.019 1.00 70.56 87 PHE A O 1
ATOM 662 N N . VAL A 1 88 ? -12.507 -8.354 -3.356 1.00 73.75 88 VAL A N 1
ATOM 663 C CA . VAL A 1 88 ? -11.920 -9.701 -3.433 1.00 73.75 88 VAL A CA 1
ATOM 664 C C . VAL A 1 88 ? -12.920 -10.745 -2.940 1.00 73.75 88 VAL A C 1
ATOM 666 O O . VAL A 1 88 ? -13.131 -11.741 -3.630 1.00 73.75 88 VAL A O 1
ATOM 669 N N . LYS A 1 89 ? -13.598 -10.487 -1.814 1.00 70.81 89 LYS A N 1
ATOM 670 C CA . LYS A 1 89 ? -14.639 -11.373 -1.277 1.00 70.81 89 LYS A CA 1
ATOM 671 C C . LYS A 1 89 ? -15.779 -11.590 -2.278 1.00 70.81 89 LYS A C 1
ATOM 673 O O . LYS A 1 89 ? -16.152 -12.730 -2.532 1.00 70.81 89 LYS A O 1
ATOM 678 N N . ALA A 1 90 ? -16.267 -10.518 -2.906 1.00 64.69 90 ALA A N 1
ATOM 679 C CA . ALA A 1 90 ? -17.338 -10.586 -3.904 1.00 64.69 90 ALA A CA 1
ATOM 680 C C . ALA A 1 90 ? -16.966 -11.372 -5.178 1.00 64.69 90 ALA A C 1
ATOM 682 O O . ALA A 1 90 ? -17.854 -11.821 -5.892 1.00 64.69 90 ALA A O 1
ATOM 683 N N . LYS A 1 91 ? -15.672 -11.525 -5.491 1.00 59.81 91 LYS A N 1
ATOM 684 C CA . LYS A 1 91 ? -15.191 -12.350 -6.615 1.00 59.81 91 LYS A CA 1
ATOM 685 C C . LYS A 1 91 ? -14.944 -13.816 -6.248 1.00 59.81 91 LYS A C 1
ATOM 687 O O . LYS A 1 91 ? -14.742 -14.623 -7.154 1.00 59.81 91 LYS A O 1
ATOM 692 N N . SER A 1 92 ? -14.867 -14.136 -4.957 1.00 57.59 92 SER A N 1
ATOM 693 C CA . SER A 1 92 ? -14.607 -15.492 -4.458 1.00 57.59 92 SER A CA 1
ATOM 694 C C . SER A 1 92 ? -15.869 -16.287 -4.104 1.00 57.59 92 SER A C 1
ATOM 696 O O . SER A 1 92 ? -15.759 -17.485 -3.849 1.00 57.59 92 SER A O 1
ATOM 698 N N . GLU A 1 93 ? -17.029 -15.627 -4.079 1.00 49.53 93 GLU A N 1
ATOM 699 C CA . GLU A 1 93 ? -18.372 -16.214 -3.923 1.00 49.53 93 GLU A CA 1
ATOM 700 C C . GLU A 1 93 ? -19.051 -16.381 -5.293 1.00 49.53 93 GLU A C 1
ATOM 702 O O . GLU A 1 93 ? -19.755 -17.402 -5.472 1.00 49.53 93 GLU A O 1
#

Sequence (93 aa):
MNNLVADVLIKMSKIEVEAKDLTAQVEAQSLLLAAIILMLDKTMTENVSQSINQAIVTAAKESDEILSSDVELLLSHV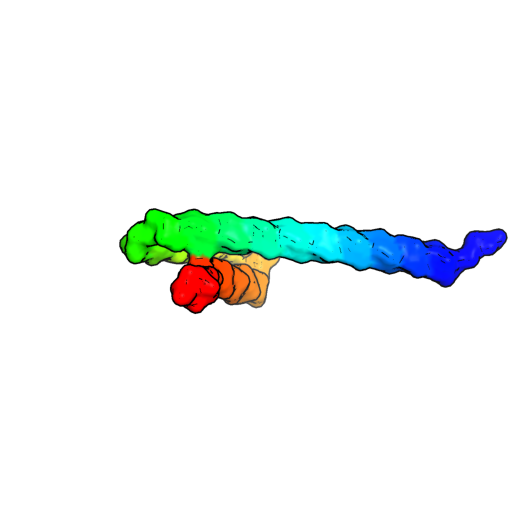KQLLALPEFVKAKSE

Radius of gyration: 19.15 Å; Cα contacts (8 Å, |Δi|>4): 29; chains: 1; bounding box: 47×38×49 Å

Mean predicted aligned error: 7.29 Å

InterPro domains:
  IPR019732 Sigma-S stabilisation anti-adaptor protein [NF007598] (1-86)
  IPR019732 Sigma-S stabilisation anti-adaptor protein [PF10796] (1-85)

Solvent-accessible surface area (backbone atoms only — not comparable to full-atom values): 5270 Å² total; per-residue (Å²): 130,83,58,64,68,58,56,49,52,54,52,50,54,50,54,52,53,53,51,52,50,52,50,52,51,53,51,52,51,49,50,53,51,19,55,54,53,66,72,44,55,73,68,57,47,52,50,51,53,51,52,52,54,49,52,54,54,48,53,45,71,75,32,95,83,53,52,70,69,58,53,53,52,51,53,51,52,49,53,54,53,71,52,40,29,63,59,53,53,68,72,76,111

Secondary structure (DSSP, 8-state):
---HHHHHHHHHHHHHHHHHHHHHHHHHHHHHHHHHHHHS-HHHHHHHHHHHHHHHHHHHHH-TT--HHHHHHHHHHHHHHHHHHHHHHHHH-

Foldseek 3Di:
DPDVVVVVVVVVVVVVVVVVVVVVVVVVVLVVLLVVLLPDDPVVLVVVLVVVLVVLVVVCVVDPPDDPVNSVVVNVVVVVSSCVNVVVVVVVD

pLDDT: mean 84.95, std 9.1, range [47.41, 94.31]

=== Feature glossary ===
Annotated list of the representations used here:

Nearest PDB structures. The Foldseek neighbor list gives the closest experimentally determined structures in the PDB, ranked by structural alignment. TM-score near 1 means near-identical fold; near 0.3 means only rough topology match. This is how one finds what a novel AlphaFold prediction most resembles in the solved-structure universe.

Foldseek 3Di. Foldseek's 3Di representation compresses backbone geometry into a per-residue letter drawn from a learned twenty-state alphabet. It captures the tertiary interaction pattern around each residue — which residues are packed against it in space, regardless of where they are in sequence.

Radius of gyration, Cα contacts, bounding box. Radius of gyration (Rg) is the root-mean-square distance of Cα atoms from their centroid — a single number for overall size and compactness. A globular domain of N residues has Rg ≈ 2.2·N^0.38 Å; an extended or disordered chain has a much larger Rg. The Cα contact count is the number of residue pairs whose Cα atoms are within 8 Å and are more than four positions apart in sequence — a standard proxy for tertiary packing density. The bounding box is the smallest axis-aligned box enclosing all Cα atoms.

InterPro / GO / CATH / organism. The annotation block draws on four external resources. InterPro: which protein families and domains the sequence belongs to. GO: standardized terms for what the protein does, what process it participates in, and where in the cell it acts. CATH: which structural fold it has in the CATH hierarchy. Organism: the species of origin.

mmCIF coordinates. The mmCIF block holds the 3D Cartesian coordinates of each backbone atom (N, Cα, C, O) in ångströms. mmCIF is the PDB's canonical archive format — a tagged-loop text representation of the atomic model.

pLDDT. pLDDT is the predicted lDDT-Cα score: AlphaFold's confidence that the local environment of each residue (all inter-atomic distances within 15 Å) is correctly placed. It is a per-residue number between 0 and 100, with higher meaning more reliable.

Backbone torsions (φ/ψ). φ (phi) and ψ (psi) are the two rotatable backbone dihedrals per residue: φ is the C(i-1)–N–Cα–C torsion, ψ is the N–Cα–C–N(i+1) torsion, both in degrees on (−180°, 180°]. α-helical residues cluster near (−60°, −45°); β-strand residues near (−120°, +130°). A Ramachandran plot is simply a scatter of (φ, ψ) for every residue.

B-factor. For experimental (PDB) structures, the B-factor (temperature factor) quantifies the positional spread of each atom in the crystal — a combination of thermal vibration and static disorder — in units of Å². High B-factors mark flexible loops or poorly resolved regions; low B-factors mark the rigid, well-ordered core.

Secondary structure (3-state, P-SEA). SS3 is a coarse helix/strand/coil call (letters a/b/c) made by the P-SEA algorithm from inter-Cα distances and dihedrals. It is less detailed than DSSP but needs only Cα positions.

Predicted aligned error. Predicted aligned error is AlphaFold's pairwise confidence. Unlike pLDDT (per-residue), PAE is per-residue-pair and captures whether two parts of the structure are correctly placed relative to each other. Units are ångströms of expected positional error.

Solvent-accessible surface area. Solvent-accessible surface area (SASA) is the area in Å² traced out by the centre of a 1.4 Å probe sphere (a water molecule) rolled over the protein's van der Waals surface (Shrake–Rupley / Lee–Richards construction). Buried residues have near-zero SASA; fully exposed residues can exceed 200 Å². The total SASA scales roughly with the number of surface residues.

Secondary structure (8-state, DSSP). The SS8 string is DSSP's per-residue secondary-structure call. α-helix (H) means an i→i+4 H-bond ladder; β-strand (E) means the residue participates in a β-sheet; 3₁₀ (G) and π (I) are tighter and wider helices; T/S are turns/bends; '-' is loop.

Rendered structure images. Structure images are PyMOL renders from six orthogonal camera directions. Cartoon representation draws helices as coils and strands as arrows; sticks shows the backbone as bonds; surface shows the solvent-excluded envelope. Rainbow coloring maps sequence position to hue (blue→red, N→C); chain coloring assigns a distinct color per polypeptide.

Sequence. The amino-acid sequence is the protein's primary structure: the linear order of residues from the N-terminus to the C-terminus, written in one-letter code. Everything else here — the 3D coordinates, the secondary structure, the domain annotations — is ultimately a consequence of this string.

Contact-map, Ramachandran, and PAE plots. Three diagnostic plots accompany the record. The Cα contact map visualizes the tertiary structure as a 2D adjacency matrix (8 Å cutoff, sequence-local contacts suppressed). The Ramachandran plot shows the distribution of backbone (φ, ψ) torsions, with points in the α and β basins reflecting secondary structure content. The PAE plot shows AlphaFold's inter-residue confidence as a color matrix.